Protein AF-A0A7W0SQL6-F1 (afdb_monomer_lite)

Foldseek 3Di:
DDDQKDWPDWDWDQACDPQHNHIKIKTKMQHNNQLQDDQVVLQVLLVVLVNPDDRCPHRQDPSVLVSVQVSVQSNVQVVCVVVVNDGWDKDKDADPDRRMIMIMTD

Sequence (106 aa):
MAEPVRTVELRVLEGPNLYFPRPAVKLTLEIGGWLRAGDEKVAAIAHAAGIRSIDPGARGSEQRVRATARVAVQLTRRIAAAAGTGWLGVRGRTGPEFGHVIVVFP

Secondary structure (DSSP, 8-state):
---SSEEEEEEEE-SS-SS-SS-EEEEEEE-HHHHHS-HHHHHHHHHHTT-S-----STTSHHHHHHHHHHHHHHHHHHHHHTT--S---EEEE-SSTTEEEEEE-

Radius of gyration: 13.84 Å; chains: 1; bounding box: 32×28×38 Å

pLDDT: mean 95.52, std 5.5, range [53.47, 98.62]

Structure (mmCIF, N/CA/C/O backbone):
data_AF-A0A7W0SQL6-F1
#
_entry.id   AF-A0A7W0SQL6-F1
#
loop_
_atom_site.group_PDB
_atom_site.id
_atom_site.type_symbol
_atom_site.label_atom_id
_atom_site.label_alt_id
_atom_site.label_comp_id
_atom_site.label_asym_id
_atom_site.label_entity_id
_atom_site.label_seq_id
_atom_site.pdbx_PDB_ins_code
_atom_site.Cartn_x
_atom_site.Cartn_y
_atom_site.Cartn_z
_atom_site.occupancy
_atom_site.B_iso_or_equiv
_atom_site.auth_seq_id
_atom_site.auth_comp_id
_atom_site.auth_asym_id
_atom_site.auth_atom_id
_atom_site.pdbx_PDB_model_num
ATOM 1 N N . MET A 1 1 ? 16.772 -16.210 -5.082 1.00 53.47 1 MET A N 1
ATOM 2 C CA . MET A 1 1 ? 15.892 -15.220 -5.749 1.00 53.47 1 MET A CA 1
ATOM 3 C C . MET A 1 1 ? 15.551 -14.148 -4.730 1.00 53.47 1 MET A C 1
ATOM 5 O O . MET A 1 1 ? 15.219 -14.521 -3.615 1.00 53.47 1 MET A O 1
ATOM 9 N N . ALA A 1 2 ? 15.680 -12.861 -5.060 1.00 67.94 2 ALA A N 1
ATOM 10 C CA . ALA A 1 2 ? 15.279 -11.792 -4.141 1.00 67.94 2 ALA A CA 1
ATOM 11 C C . ALA A 1 2 ? 13.754 -11.809 -3.940 1.00 67.94 2 ALA A C 1
ATOM 13 O O . ALA A 1 2 ? 13.015 -12.010 -4.909 1.00 67.94 2 ALA A O 1
ATOM 14 N N . GLU A 1 3 ? 13.302 -11.611 -2.703 1.00 86.12 3 GLU A N 1
ATOM 15 C CA . GLU A 1 3 ? 11.882 -11.595 -2.351 1.00 86.12 3 GLU A CA 1
ATOM 16 C C . GLU A 1 3 ? 11.150 -10.497 -3.154 1.00 86.12 3 GLU A C 1
ATOM 18 O O . GLU A 1 3 ? 11.666 -9.382 -3.290 1.00 86.12 3 GLU A O 1
ATOM 23 N N . PRO A 1 4 ? 9.985 -10.782 -3.767 1.00 90.38 4 PRO A N 1
ATOM 24 C CA . PRO A 1 4 ? 9.293 -9.801 -4.605 1.00 90.38 4 PRO A CA 1
ATOM 25 C C . PRO A 1 4 ? 8.767 -8.598 -3.810 1.00 90.38 4 PRO A C 1
ATOM 27 O O . PRO A 1 4 ? 8.642 -7.506 -4.371 1.00 90.38 4 PRO A O 1
ATOM 30 N N . VAL A 1 5 ? 8.461 -8.803 -2.529 1.00 95.88 5 VAL A N 1
ATOM 31 C CA . VAL A 1 5 ? 8.073 -7.781 -1.558 1.00 95.88 5 VAL A CA 1
ATOM 32 C C . VAL A 1 5 ? 8.695 -8.162 -0.224 1.00 95.88 5 VAL A C 1
ATOM 34 O O . VAL A 1 5 ? 8.595 -9.322 0.150 1.00 95.88 5 VAL A O 1
ATOM 37 N N . ARG A 1 6 ? 9.278 -7.209 0.499 1.00 97.00 6 ARG A N 1
ATOM 38 C CA . ARG A 1 6 ? 9.828 -7.431 1.842 1.00 97.00 6 ARG A CA 1
ATOM 39 C C . ARG A 1 6 ? 9.239 -6.428 2.826 1.00 97.00 6 ARG A C 1
ATOM 41 O O . ARG A 1 6 ? 9.096 -5.250 2.502 1.00 97.00 6 ARG A O 1
ATOM 48 N N . THR A 1 7 ? 8.928 -6.869 4.041 1.00 97.50 7 THR A N 1
ATOM 49 C CA . THR A 1 7 ? 8.558 -5.954 5.129 1.00 97.50 7 THR A CA 1
ATOM 50 C C . THR A 1 7 ? 9.798 -5.232 5.641 1.00 97.50 7 THR A C 1
ATOM 52 O O . THR A 1 7 ? 10.735 -5.863 6.124 1.00 97.50 7 THR A O 1
ATOM 55 N N . VAL A 1 8 ? 9.790 -3.904 5.540 1.00 97.69 8 VAL A N 1
ATOM 56 C CA . VAL A 1 8 ? 10.857 -3.033 6.053 1.00 97.69 8 VAL A CA 1
ATOM 57 C C . VAL A 1 8 ? 10.561 -2.634 7.494 1.00 97.69 8 VAL A C 1
ATOM 59 O O . VAL A 1 8 ? 11.436 -2.686 8.348 1.00 97.69 8 VAL A O 1
ATOM 62 N N . GLU A 1 9 ? 9.315 -2.254 7.772 1.00 97.94 9 GLU A N 1
ATOM 63 C CA . GLU A 1 9 ? 8.882 -1.807 9.096 1.00 97.94 9 GLU A CA 1
ATOM 64 C C . GLU A 1 9 ? 7.406 -2.156 9.300 1.00 97.94 9 GLU A C 1
ATOM 66 O O . GLU A 1 9 ? 6.585 -1.916 8.415 1.00 97.94 9 GLU A O 1
ATOM 71 N N . LEU A 1 10 ? 7.062 -2.653 10.486 1.00 98.00 10 LEU A N 1
ATOM 72 C CA . LEU A 1 10 ? 5.690 -2.739 10.974 1.00 98.00 10 LEU A CA 1
ATOM 73 C C . LEU A 1 10 ? 5.635 -2.060 12.339 1.00 98.00 10 LEU A C 1
ATOM 75 O O . LEU A 1 10 ? 6.318 -2.480 13.270 1.00 98.00 10 LEU A O 1
ATOM 79 N N . ARG A 1 11 ? 4.829 -1.006 12.455 1.00 97.88 11 ARG A N 1
ATOM 80 C CA . ARG A 1 11 ? 4.745 -0.204 13.675 1.00 97.88 11 ARG A CA 1
ATOM 81 C C . ARG A 1 11 ? 3.303 0.138 14.022 1.00 97.88 11 ARG A C 1
ATOM 83 O O . ARG A 1 11 ? 2.519 0.485 13.143 1.00 97.88 11 ARG A O 1
ATOM 90 N N . VAL A 1 12 ? 2.993 0.128 15.316 1.00 98.25 12 VAL A N 1
ATOM 91 C CA . VAL A 1 12 ? 1.785 0.754 15.864 1.00 98.25 12 VAL A CA 1
ATOM 92 C C . VAL A 1 12 ? 2.078 2.228 16.153 1.00 98.25 12 VAL A C 1
ATOM 94 O O . VAL A 1 12 ? 3.069 2.581 16.795 1.00 98.25 12 VAL A O 1
ATOM 97 N N . LEU A 1 13 ? 1.244 3.099 15.601 1.00 98.12 13 LEU A N 1
ATOM 98 C CA . LEU A 1 13 ? 1.205 4.524 15.877 1.00 98.12 13 LEU A CA 1
ATOM 99 C C . LEU A 1 13 ? 0.229 4.741 17.029 1.00 98.12 13 LEU A C 1
ATOM 101 O O . LEU A 1 13 ? -0.971 4.528 16.866 1.00 98.12 13 LEU A O 1
ATOM 105 N N . GLU A 1 14 ? 0.756 5.165 18.172 1.00 97.00 14 GLU A N 1
ATOM 106 C CA . GLU A 1 14 ? -0.040 5.495 19.351 1.00 97.00 14 GLU A CA 1
ATOM 107 C C . GLU A 1 14 ? -0.734 6.852 19.172 1.00 97.00 14 GLU A C 1
ATOM 109 O O . GLU A 1 14 ? -0.114 7.828 18.742 1.00 97.00 14 GLU A O 1
ATOM 114 N N . GLY A 1 15 ? -2.023 6.920 19.512 1.00 96.62 15 GLY A N 1
ATOM 115 C CA . GLY A 1 15 ? -2.813 8.154 19.468 1.00 96.62 15 GLY A CA 1
ATOM 116 C C . GLY A 1 15 ? -3.021 8.766 18.067 1.00 96.62 15 GLY A C 1
ATOM 117 O O . GLY A 1 15 ? -2.871 8.093 17.040 1.00 96.62 15 GLY A O 1
ATOM 118 N N . PRO A 1 16 ? -3.433 10.049 18.004 1.00 97.38 16 PRO A N 1
ATOM 119 C CA . PRO A 1 16 ? -3.570 10.791 16.753 1.00 97.38 16 PRO A CA 1
ATOM 120 C C . PRO A 1 16 ? -2.242 10.915 15.997 1.00 97.38 16 PRO A C 1
ATOM 122 O O . PRO A 1 16 ? -1.200 11.214 16.572 1.00 97.38 16 PRO A O 1
ATOM 125 N N . ASN A 1 17 ? -2.285 10.729 14.681 1.00 96.44 17 ASN A N 1
ATOM 126 C CA . ASN A 1 17 ? -1.119 10.758 13.804 1.00 96.44 17 ASN A CA 1
ATOM 127 C C . ASN A 1 17 ? -1.444 11.433 12.462 1.00 96.44 17 ASN A C 1
ATOM 129 O O . ASN A 1 17 ? -2.596 11.744 12.162 1.00 96.44 17 ASN A O 1
ATOM 133 N N . LEU A 1 18 ? -0.419 11.629 11.623 1.00 95.38 18 LEU A N 1
ATOM 134 C CA . LEU A 1 18 ? -0.541 12.281 10.308 1.00 95.38 18 LEU A CA 1
ATOM 135 C C . LEU A 1 18 ? -1.595 11.631 9.396 1.00 95.38 18 LEU A C 1
ATOM 137 O O . LEU A 1 18 ? -2.091 12.250 8.455 1.00 95.38 18 LEU A O 1
ATOM 141 N N . TYR A 1 19 ? -1.914 10.364 9.647 1.00 96.12 19 TYR A N 1
ATOM 142 C CA . TYR A 1 19 ? -2.922 9.639 8.908 1.00 96.12 19 TYR A CA 1
ATOM 143 C C . TYR A 1 19 ? -4.253 9.742 9.658 1.00 96.12 19 TYR A C 1
ATOM 145 O O . TYR A 1 19 ? -5.184 10.388 9.181 1.00 96.12 19 TYR A O 1
ATOM 153 N N . PHE A 1 20 ? -4.394 9.106 10.815 1.00 97.12 20 PHE A N 1
ATOM 154 C CA . PHE A 1 20 ? -5.676 8.959 11.505 1.00 97.12 20 PHE A CA 1
ATOM 155 C C . PHE A 1 20 ? -5.713 9.731 12.832 1.00 97.12 20 PHE A C 1
ATOM 157 O O . PHE A 1 20 ? -4.702 9.787 13.524 1.00 97.12 20 PHE A O 1
ATOM 164 N N . PRO A 1 21 ? -6.880 10.259 13.254 1.00 97.00 21 PRO A N 1
ATOM 165 C CA . PRO A 1 21 ? -7.045 10.919 14.556 1.00 97.00 21 PRO A CA 1
ATOM 166 C C . PRO A 1 21 ? -7.129 9.918 15.731 1.00 97.00 21 PRO A C 1
ATOM 168 O O . PRO A 1 21 ? -7.701 10.217 16.771 1.00 97.00 21 PRO A O 1
ATOM 171 N N . ARG A 1 22 ? -6.630 8.697 15.537 1.00 96.38 22 ARG A N 1
ATOM 172 C CA . ARG A 1 22 ? -6.694 7.553 16.452 1.00 96.38 22 ARG A CA 1
ATOM 173 C C . ARG A 1 22 ? -5.515 6.614 16.159 1.00 96.38 22 ARG A C 1
ATOM 175 O O . ARG A 1 22 ? -4.915 6.780 15.086 1.00 96.38 22 ARG A O 1
ATOM 182 N N . PRO A 1 23 ? -5.223 5.634 17.037 1.00 97.94 23 PRO A N 1
ATOM 183 C CA . PRO A 1 23 ? -4.160 4.668 16.796 1.00 97.94 23 PRO A CA 1
ATOM 184 C C . PRO A 1 23 ? -4.272 3.995 15.427 1.00 97.94 23 PRO A C 1
ATOM 186 O O . PRO A 1 23 ? -5.371 3.857 14.880 1.00 97.94 23 PRO A O 1
ATOM 189 N N . ALA A 1 24 ? -3.127 3.634 14.853 1.00 98.25 24 ALA A N 1
ATOM 190 C CA . ALA A 1 24 ? -3.071 2.999 13.542 1.00 98.25 24 ALA A CA 1
ATOM 191 C C . ALA A 1 24 ? -1.822 2.143 13.355 1.00 98.25 24 ALA A C 1
ATOM 193 O O . ALA A 1 24 ? -0.760 2.444 13.884 1.00 98.25 24 ALA A O 1
ATOM 194 N N . VAL A 1 25 ? -1.916 1.118 12.522 1.00 98.12 25 VAL A N 1
ATOM 195 C CA . VAL A 1 25 ? -0.775 0.347 12.039 1.00 98.12 25 VAL A CA 1
ATOM 196 C C . VAL A 1 25 ? -0.176 1.040 10.819 1.00 98.12 25 VAL A C 1
ATOM 198 O O . VAL A 1 25 ? -0.883 1.352 9.861 1.00 98.12 25 VAL A O 1
ATOM 201 N N . LYS A 1 26 ? 1.142 1.252 10.831 1.00 98.31 26 LYS A N 1
ATOM 202 C CA . LYS A 1 26 ? 1.950 1.678 9.685 1.00 98.31 26 LYS A CA 1
ATOM 203 C C . LYS A 1 26 ? 2.825 0.509 9.239 1.00 98.31 26 LYS A C 1
ATOM 205 O O . LYS A 1 26 ? 3.675 0.040 9.992 1.00 98.31 26 LYS A O 1
ATOM 210 N N . LEU A 1 27 ? 2.640 0.092 7.994 1.00 98.44 27 LEU A N 1
ATOM 211 C CA . LEU A 1 27 ? 3.435 -0.928 7.325 1.00 98.44 27 LEU A CA 1
ATOM 212 C C . LEU A 1 27 ? 4.256 -0.275 6.211 1.00 98.44 27 LEU A C 1
ATOM 214 O O . LEU A 1 27 ? 3.691 0.374 5.330 1.00 98.44 27 LEU A O 1
ATOM 218 N N . THR A 1 28 ? 5.571 -0.466 6.236 1.00 98.38 28 THR A N 1
ATOM 219 C CA . THR A 1 28 ? 6.489 -0.071 5.163 1.00 98.38 28 THR A CA 1
ATOM 220 C C . THR A 1 28 ? 6.987 -1.324 4.451 1.00 98.38 28 THR A C 1
ATOM 222 O O . THR A 1 28 ? 7.497 -2.247 5.089 1.00 98.38 28 THR A O 1
ATOM 225 N N . LEU A 1 29 ? 6.845 -1.351 3.129 1.00 98.31 29 LEU A N 1
ATOM 226 C CA . LEU A 1 29 ? 7.213 -2.464 2.260 1.00 98.31 29 LEU A CA 1
ATOM 227 C C . LEU A 1 29 ? 8.251 -2.021 1.235 1.00 98.31 29 LEU A C 1
ATOM 229 O O . LEU A 1 29 ? 8.081 -0.979 0.606 1.00 98.31 29 LEU A O 1
ATOM 233 N N . GLU A 1 30 ? 9.258 -2.852 1.007 1.00 98.19 30 GLU A N 1
ATOM 234 C CA . GLU A 1 30 ? 10.142 -2.781 -0.151 1.00 98.19 30 GLU A CA 1
ATOM 235 C C . GLU A 1 30 ? 9.522 -3.591 -1.296 1.00 98.19 30 GLU A C 1
ATOM 237 O O . GLU A 1 30 ? 9.101 -4.731 -1.099 1.00 98.19 30 GLU A O 1
ATOM 242 N N . ILE A 1 31 ? 9.435 -3.009 -2.496 1.00 97.75 31 ILE A N 1
ATOM 243 C CA . ILE A 1 31 ? 8.647 -3.550 -3.620 1.00 97.75 31 ILE A CA 1
ATOM 244 C C . ILE A 1 31 ? 9.490 -3.897 -4.856 1.00 97.75 31 ILE A C 1
ATOM 246 O O . ILE A 1 31 ? 9.029 -3.765 -5.993 1.00 97.75 31 ILE A O 1
ATOM 250 N N . GLY A 1 32 ? 10.729 -4.360 -4.669 1.00 96.56 32 GLY A N 1
ATOM 251 C CA . GLY A 1 32 ? 11.665 -4.631 -5.769 1.00 96.56 32 GLY A CA 1
ATOM 252 C C . GLY A 1 32 ? 11.105 -5.537 -6.879 1.00 96.56 32 GLY A C 1
ATOM 253 O O . GLY A 1 32 ? 11.370 -5.311 -8.062 1.00 96.56 32 GLY A O 1
ATOM 254 N N . GLY A 1 33 ? 10.279 -6.531 -6.539 1.00 96.69 33 GLY A N 1
ATOM 255 C CA . GLY A 1 33 ? 9.614 -7.393 -7.521 1.00 96.69 33 GLY A CA 1
ATOM 256 C C . GLY A 1 33 ? 8.604 -6.656 -8.405 1.00 96.69 33 GLY A C 1
ATOM 257 O O . GLY A 1 33 ? 8.518 -6.944 -9.597 1.00 96.69 33 GLY A O 1
ATOM 258 N N . TRP A 1 34 ? 7.889 -5.670 -7.859 1.00 97.12 34 TRP A N 1
ATOM 259 C CA . TRP A 1 34 ? 6.921 -4.852 -8.600 1.00 97.12 34 TRP A CA 1
ATOM 260 C C . TRP A 1 34 ? 7.589 -3.873 -9.556 1.00 97.12 34 TRP A C 1
ATOM 262 O O . TRP A 1 34 ? 7.065 -3.616 -10.638 1.00 97.12 34 TRP A O 1
ATOM 272 N N . LEU A 1 35 ? 8.763 -3.363 -9.180 1.00 97.44 35 LEU A N 1
ATOM 273 C CA . LEU A 1 35 ? 9.545 -2.462 -10.025 1.00 97.44 35 LEU A CA 1
ATOM 274 C C . LEU A 1 35 ? 10.074 -3.156 -11.283 1.00 97.44 35 LEU A C 1
ATOM 276 O O . LEU A 1 35 ? 10.196 -2.514 -12.325 1.00 97.44 35 LEU A O 1
ATOM 280 N N . ARG A 1 36 ? 10.366 -4.459 -11.190 1.00 96.31 36 ARG A N 1
ATOM 281 C CA . ARG A 1 36 ? 10.867 -5.284 -12.302 1.00 96.31 36 ARG A CA 1
ATOM 282 C C . ARG A 1 36 ? 9.760 -5.975 -13.099 1.00 96.31 36 ARG A C 1
ATOM 284 O O . ARG A 1 36 ? 10.014 -6.434 -14.211 1.00 96.31 36 ARG A O 1
ATOM 291 N N . ALA A 1 37 ? 8.559 -6.091 -12.535 1.00 96.25 37 ALA A N 1
ATOM 292 C CA . ALA A 1 37 ? 7.454 -6.803 -13.161 1.00 96.25 37 ALA A CA 1
ATOM 293 C C . ALA A 1 37 ? 7.020 -6.144 -14.481 1.00 96.25 37 ALA A C 1
ATOM 295 O O . ALA A 1 37 ? 6.957 -4.920 -14.599 1.00 96.25 37 ALA A O 1
ATOM 296 N N . GLY A 1 38 ? 6.668 -6.979 -15.462 1.00 96.56 38 GLY A N 1
ATOM 297 C CA . GLY A 1 38 ? 6.054 -6.519 -16.703 1.00 96.56 38 GLY A CA 1
ATOM 298 C C . GLY A 1 38 ? 4.733 -5.788 -16.462 1.00 96.56 38 GLY A C 1
ATOM 299 O O . GLY A 1 38 ? 4.023 -6.051 -15.490 1.00 96.56 38 GLY A O 1
ATOM 300 N N . ASP A 1 39 ? 4.420 -4.854 -17.350 1.00 96.38 39 ASP A N 1
ATOM 301 C CA . ASP A 1 39 ? 3.296 -3.921 -17.232 1.00 96.38 39 ASP A CA 1
ATOM 302 C C . ASP A 1 39 ? 1.965 -4.677 -17.210 1.00 96.38 39 ASP A C 1
ATOM 304 O O . ASP A 1 39 ? 1.157 -4.473 -16.306 1.00 96.38 39 ASP A O 1
ATOM 308 N N . GLU A 1 40 ? 1.814 -5.657 -18.102 1.00 95.56 40 GLU A N 1
ATOM 309 C CA . GLU A 1 40 ? 0.667 -6.568 -18.154 1.00 95.56 40 GLU A CA 1
ATOM 310 C C . GLU A 1 40 ? 0.467 -7.332 -16.843 1.00 95.56 40 GLU A C 1
ATOM 312 O O . GLU A 1 40 ? -0.650 -7.432 -16.342 1.00 95.56 40 GLU A O 1
ATOM 317 N N . LYS A 1 41 ? 1.554 -7.823 -16.231 1.00 95.81 41 LYS A N 1
ATOM 318 C CA . LYS A 1 41 ? 1.483 -8.543 -14.954 1.00 95.81 41 LYS A CA 1
ATOM 319 C C . LYS A 1 41 ? 0.986 -7.630 -13.835 1.00 95.81 41 LYS A C 1
ATOM 321 O O . LYS A 1 41 ? 0.160 -8.048 -13.029 1.00 95.81 41 LYS A O 1
ATOM 326 N N . VAL A 1 42 ? 1.468 -6.390 -13.776 1.00 96.44 42 VAL A N 1
ATOM 327 C CA . VAL A 1 42 ? 1.013 -5.427 -12.762 1.00 96.44 42 VAL A CA 1
ATOM 328 C C . VAL A 1 42 ? -0.438 -5.020 -12.994 1.00 96.44 42 VAL A C 1
ATOM 330 O O . VAL A 1 42 ? -1.202 -4.984 -12.030 1.00 96.44 42 VAL A O 1
ATOM 333 N N . ALA A 1 43 ? -0.845 -4.794 -14.244 1.00 96.00 43 ALA A N 1
ATOM 334 C CA . ALA A 1 43 ? -2.237 -4.522 -14.589 1.00 96.00 43 ALA A CA 1
ATOM 335 C C . ALA A 1 43 ? -3.159 -5.698 -14.214 1.00 96.00 43 ALA A C 1
ATOM 337 O O . ALA A 1 43 ? -4.195 -5.486 -13.586 1.00 96.00 43 ALA A O 1
ATOM 338 N N . ALA A 1 44 ? -2.751 -6.938 -14.502 1.00 95.81 44 ALA A N 1
ATOM 339 C CA . ALA A 1 44 ? -3.505 -8.138 -14.148 1.00 95.81 44 ALA A CA 1
ATOM 340 C C . ALA A 1 44 ? -3.667 -8.299 -12.628 1.00 95.81 44 ALA A C 1
ATOM 342 O O . ALA A 1 44 ? -4.772 -8.560 -12.150 1.00 95.81 44 ALA A O 1
ATOM 343 N N . ILE A 1 45 ? -2.598 -8.089 -11.847 1.00 95.62 45 ILE A N 1
ATOM 344 C CA . ILE A 1 45 ? -2.683 -8.153 -10.380 1.00 95.62 45 ILE A CA 1
ATOM 345 C C . ILE A 1 45 ? -3.566 -7.021 -9.838 1.00 95.62 45 ILE A C 1
ATOM 347 O O . ILE A 1 45 ? -4.376 -7.253 -8.942 1.00 95.62 45 ILE A O 1
ATOM 351 N N . ALA A 1 46 ? -3.459 -5.807 -10.384 1.00 95.94 46 ALA A N 1
ATOM 352 C CA . ALA A 1 46 ? -4.317 -4.692 -9.992 1.00 95.94 46 ALA A CA 1
ATOM 353 C C . ALA A 1 46 ? -5.798 -4.989 -10.277 1.00 95.94 46 ALA A C 1
ATOM 355 O O . ALA A 1 46 ? -6.647 -4.763 -9.412 1.00 95.94 46 ALA A O 1
ATOM 356 N N . HIS A 1 47 ? -6.102 -5.567 -11.440 1.00 96.06 47 HIS A N 1
ATO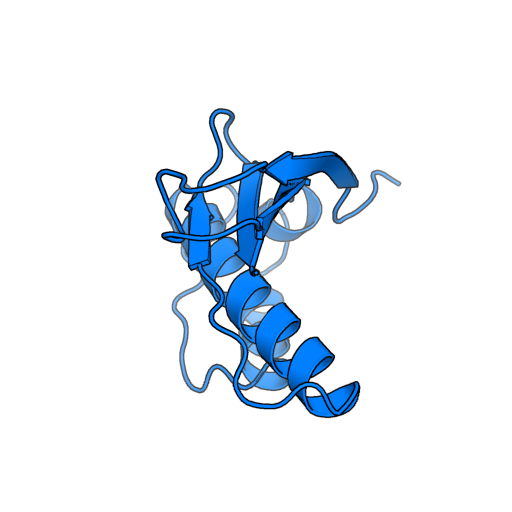M 357 C CA . HIS A 1 47 ? -7.450 -5.999 -11.795 1.00 96.06 47 HIS A CA 1
ATOM 358 C C . HIS A 1 47 ? -7.970 -7.090 -10.849 1.00 96.06 47 HIS A C 1
ATOM 360 O O . HIS A 1 47 ? -9.082 -6.977 -10.336 1.00 96.06 47 HIS A O 1
ATOM 366 N N . ALA A 1 48 ? -7.149 -8.094 -10.524 1.00 94.75 48 ALA A N 1
ATOM 367 C CA . ALA A 1 48 ? -7.488 -9.121 -9.533 1.00 94.75 48 ALA A CA 1
ATOM 368 C C . ALA A 1 48 ? -7.715 -8.531 -8.125 1.00 94.75 48 ALA A C 1
ATOM 370 O O . ALA A 1 48 ? -8.586 -8.985 -7.379 1.00 94.75 48 ALA A O 1
ATOM 371 N N . ALA A 1 49 ? -6.995 -7.460 -7.779 1.00 93.69 49 ALA A N 1
ATOM 372 C CA . ALA A 1 49 ? -7.232 -6.670 -6.574 1.00 93.69 49 ALA A CA 1
ATOM 373 C C . ALA A 1 49 ? -8.500 -5.791 -6.666 1.00 93.69 49 ALA A C 1
ATOM 375 O O . ALA A 1 49 ? -8.893 -5.172 -5.683 1.00 93.69 49 ALA A O 1
ATOM 376 N N . GLY A 1 50 ? -9.200 -5.737 -7.799 1.00 94.19 50 GLY A N 1
ATOM 377 C CA . GLY A 1 50 ? -10.422 -4.948 -7.987 1.00 94.19 50 GLY A CA 1
ATOM 378 C C . GLY A 1 50 ? -10.190 -3.508 -8.454 1.00 94.19 50 GLY A C 1
ATOM 379 O O . GLY A 1 50 ? -11.103 -2.687 -8.373 1.00 94.19 50 GLY A O 1
ATOM 380 N N . ILE A 1 51 ? -8.994 -3.179 -8.946 1.00 96.19 51 ILE A N 1
ATOM 381 C CA . ILE A 1 51 ? -8.726 -1.910 -9.629 1.00 96.19 51 ILE A CA 1
ATOM 382 C C . ILE A 1 51 ? -9.074 -2.087 -11.108 1.00 96.19 51 ILE A C 1
ATOM 384 O O . ILE A 1 51 ? -8.356 -2.756 -11.843 1.00 96.19 51 ILE A O 1
ATOM 388 N N . ARG A 1 52 ? -10.180 -1.475 -11.548 1.00 92.12 52 ARG A N 1
ATOM 389 C CA . ARG A 1 52 ? -10.704 -1.631 -12.921 1.00 92.12 52 ARG A CA 1
ATOM 390 C C . ARG A 1 52 ? -9.751 -1.136 -14.010 1.00 92.12 52 ARG A C 1
ATOM 392 O O . ARG A 1 52 ? -9.712 -1.7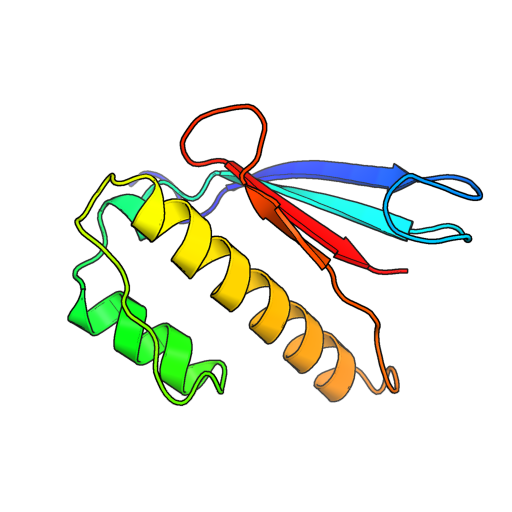11 -15.086 1.00 92.12 52 ARG A O 1
ATOM 399 N N . SER A 1 53 ? -9.021 -0.057 -13.741 1.00 91.69 53 SER A N 1
ATOM 400 C CA . SER A 1 53 ? -8.043 0.512 -14.664 1.00 91.69 53 SER A CA 1
ATOM 401 C C . SER A 1 53 ? -6.891 1.116 -13.874 1.00 91.69 53 SER A C 1
ATOM 403 O O . SER A 1 53 ? -7.101 1.816 -12.878 1.00 91.69 53 SER A O 1
ATOM 405 N N . ILE A 1 54 ? -5.674 0.811 -14.307 1.00 93.75 54 ILE A N 1
ATOM 406 C CA . ILE A 1 54 ? -4.439 1.356 -13.763 1.00 93.75 54 ILE A CA 1
ATOM 407 C C . ILE A 1 54 ? -3.463 1.558 -14.915 1.00 93.75 54 ILE A C 1
ATOM 409 O O . ILE A 1 54 ? -3.345 0.698 -15.781 1.00 93.75 54 ILE A O 1
ATOM 413 N N . ASP A 1 55 ? -2.749 2.678 -14.896 1.00 95.06 55 ASP A N 1
ATOM 414 C CA . ASP A 1 55 ? -1.512 2.829 -15.652 1.00 95.06 55 ASP A CA 1
ATOM 415 C C . ASP A 1 55 ? -0.353 2.413 -14.730 1.00 95.06 55 ASP A C 1
ATOM 417 O O . ASP A 1 55 ? -0.101 3.102 -13.729 1.00 95.06 55 ASP A O 1
ATOM 421 N N . PRO A 1 56 ? 0.323 1.279 -14.999 1.00 94.00 56 PRO A N 1
ATOM 422 C CA . PRO A 1 56 ? 1.448 0.825 -14.192 1.00 94.00 56 PRO A CA 1
ATOM 423 C C . PRO A 1 56 ? 2.651 1.781 -14.225 1.00 94.00 56 PRO A C 1
ATOM 425 O O . PRO A 1 56 ? 3.480 1.713 -13.316 1.00 94.00 56 PRO A O 1
ATOM 428 N N . GLY A 1 57 ? 2.777 2.647 -15.241 1.00 95.88 57 GLY A N 1
ATOM 429 C CA . GLY A 1 57 ? 3.981 3.437 -15.521 1.00 95.88 57 GLY A CA 1
ATOM 430 C C . GLY A 1 57 ? 5.186 2.581 -15.920 1.00 95.88 57 GLY A C 1
ATOM 431 O O . GLY A 1 57 ? 5.169 1.369 -15.751 1.00 95.88 57 GLY A O 1
ATOM 432 N N . ALA A 1 58 ? 6.279 3.175 -16.403 1.00 96.44 58 ALA A N 1
ATOM 433 C CA . ALA A 1 58 ? 7.460 2.408 -16.824 1.00 96.44 58 ALA A CA 1
ATOM 434 C C . ALA A 1 58 ? 8.087 1.583 -15.677 1.00 96.44 58 ALA A C 1
ATOM 436 O O . ALA A 1 58 ? 7.994 1.950 -14.499 1.00 96.44 58 ALA A O 1
ATOM 437 N N . ARG A 1 59 ? 8.755 0.470 -16.006 1.00 97.12 59 ARG A N 1
ATOM 438 C CA . ARG A 1 59 ? 9.509 -0.342 -15.030 1.00 97.12 59 ARG A CA 1
ATOM 439 C C . ARG A 1 59 ? 10.548 0.515 -14.307 1.00 97.12 59 ARG A C 1
ATOM 441 O O . ARG A 1 59 ? 11.188 1.359 -14.924 1.00 97.12 59 ARG A O 1
ATOM 448 N N . GLY A 1 60 ? 10.695 0.312 -13.000 1.00 96.38 60 GLY A N 1
ATOM 449 C CA . GLY A 1 60 ? 11.624 1.097 -12.178 1.00 96.38 60 GLY A CA 1
ATOM 450 C C . GLY A 1 60 ? 11.317 2.599 -12.094 1.00 96.38 60 GLY A C 1
ATOM 451 O O . GLY A 1 60 ? 12.181 3.354 -11.672 1.00 96.38 60 GLY A O 1
ATOM 452 N N . SER A 1 61 ? 10.119 3.054 -12.480 1.00 97.62 61 SER A N 1
ATOM 453 C CA . SER A 1 61 ? 9.743 4.469 -12.379 1.00 97.62 61 SER A CA 1
ATOM 454 C C . SER A 1 61 ? 9.046 4.808 -11.060 1.00 97.62 61 SER A C 1
ATOM 456 O O . SER A 1 61 ? 8.405 3.969 -10.425 1.00 97.62 61 SER A O 1
ATOM 458 N N . GLU A 1 62 ? 9.052 6.090 -10.707 1.00 97.12 62 GLU A N 1
ATOM 459 C CA . GLU A 1 62 ? 8.231 6.638 -9.618 1.00 97.12 62 GLU A CA 1
ATOM 460 C C . GLU A 1 62 ? 6.728 6.389 -9.820 1.00 97.12 62 GLU A C 1
ATOM 462 O O . GLU A 1 62 ? 5.965 6.189 -8.871 1.00 97.12 62 GLU A O 1
ATOM 467 N N . GLN A 1 63 ? 6.273 6.355 -11.075 1.00 97.19 63 GLN A N 1
ATOM 468 C CA . GLN A 1 63 ? 4.889 6.013 -11.382 1.00 97.19 63 GLN A CA 1
ATOM 469 C C . GLN A 1 63 ? 4.577 4.560 -11.014 1.00 97.19 63 GLN A C 1
ATOM 471 O O . GLN A 1 63 ? 3.508 4.308 -10.456 1.00 97.19 63 GLN A O 1
ATOM 476 N N . ARG A 1 64 ? 5.524 3.634 -11.214 1.00 97.88 64 ARG A N 1
ATOM 477 C CA . ARG A 1 64 ? 5.395 2.239 -10.776 1.00 97.88 64 ARG A CA 1
ATOM 478 C C . ARG A 1 64 ? 5.299 2.118 -9.260 1.00 97.88 64 ARG A C 1
ATOM 480 O O . ARG A 1 64 ? 4.484 1.331 -8.773 1.00 97.88 64 ARG A O 1
ATOM 487 N N . VAL A 1 65 ? 6.055 2.922 -8.509 1.00 98.06 65 VAL A N 1
ATOM 488 C CA . VAL A 1 65 ? 5.939 2.980 -7.039 1.00 98.06 65 VAL A CA 1
ATOM 489 C C . VAL A 1 65 ? 4.537 3.450 -6.639 1.00 98.06 65 VAL A C 1
ATOM 491 O O . VAL A 1 65 ? 3.862 2.791 -5.847 1.00 98.06 65 VAL A O 1
ATOM 494 N N . ARG A 1 66 ? 4.039 4.537 -7.246 1.00 97.44 66 ARG A N 1
ATOM 495 C CA . ARG A 1 66 ? 2.681 5.053 -6.985 1.00 97.44 66 ARG A CA 1
ATOM 496 C C . ARG A 1 66 ? 1.584 4.053 -7.354 1.00 97.44 66 ARG A C 1
ATOM 498 O O . ARG A 1 66 ? 0.631 3.893 -6.592 1.00 97.44 66 ARG A O 1
ATOM 505 N N . ALA A 1 67 ? 1.704 3.384 -8.499 1.00 97.19 67 ALA A N 1
ATOM 506 C CA . ALA A 1 67 ? 0.773 2.346 -8.931 1.00 97.19 67 ALA A CA 1
ATOM 507 C C . ALA A 1 67 ? 0.745 1.188 -7.922 1.00 97.19 67 ALA A C 1
ATOM 509 O O . ALA A 1 67 ? -0.326 0.786 -7.468 1.00 97.19 67 ALA A O 1
ATOM 510 N N . THR A 1 68 ? 1.918 0.732 -7.483 1.00 97.75 68 THR A N 1
ATOM 511 C CA . THR A 1 68 ? 2.046 -0.330 -6.476 1.00 97.75 68 THR A CA 1
ATOM 512 C C . THR A 1 68 ? 1.445 0.086 -5.130 1.00 97.75 68 THR A C 1
ATOM 514 O O . THR A 1 68 ? 0.734 -0.70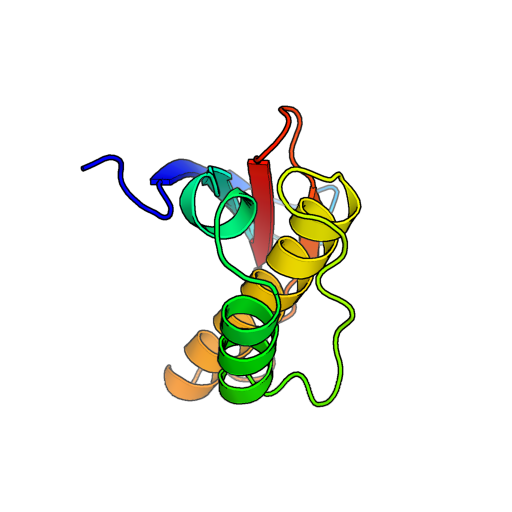4 -4.513 1.00 97.75 68 THR A O 1
ATOM 517 N N . ALA A 1 69 ? 1.620 1.342 -4.702 1.00 97.88 69 ALA A N 1
ATOM 518 C CA . ALA A 1 69 ? 0.979 1.863 -3.492 1.00 97.88 69 ALA A CA 1
ATOM 519 C C . ALA A 1 69 ? -0.558 1.823 -3.568 1.00 97.88 69 ALA A C 1
ATOM 521 O O . ALA A 1 69 ? -1.217 1.471 -2.589 1.00 97.88 69 ALA A O 1
ATOM 522 N N . ARG A 1 70 ? -1.145 2.128 -4.735 1.00 97.50 70 ARG A N 1
ATOM 523 C CA . ARG A 1 70 ? -2.600 2.011 -4.954 1.00 97.50 70 ARG A CA 1
ATOM 524 C C . ARG A 1 70 ? -3.071 0.560 -4.864 1.00 97.50 70 ARG A C 1
ATOM 526 O O . ARG A 1 70 ? -4.100 0.300 -4.243 1.00 97.50 70 ARG A O 1
ATOM 533 N N . VAL A 1 71 ? -2.311 -0.374 -5.441 1.00 97.69 71 VAL A N 1
ATOM 534 C CA . VAL A 1 71 ? -2.607 -1.811 -5.343 1.00 97.69 71 VAL A CA 1
ATOM 535 C C . VAL A 1 71 ? -2.542 -2.282 -3.892 1.00 97.69 71 VAL A C 1
ATOM 537 O O . VAL A 1 71 ? -3.473 -2.939 -3.434 1.00 97.69 71 VAL A O 1
ATOM 540 N N . ALA A 1 72 ? -1.509 -1.890 -3.143 1.00 97.56 72 ALA A N 1
ATOM 541 C CA . ALA A 1 72 ? -1.357 -2.255 -1.738 1.00 97.56 72 ALA A CA 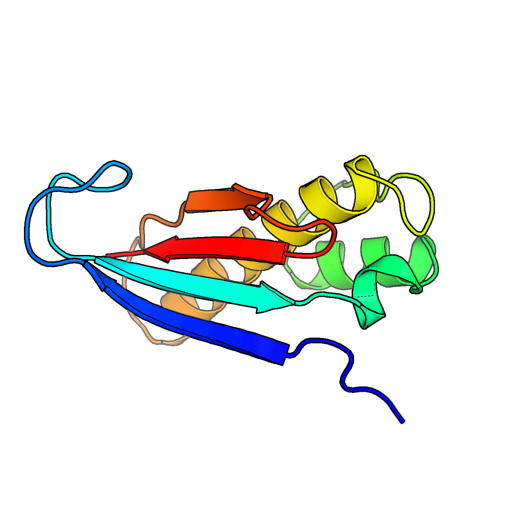1
ATOM 542 C C . ALA A 1 72 ? -2.545 -1.771 -0.885 1.00 97.56 72 ALA A C 1
ATOM 544 O O . ALA A 1 72 ? -3.125 -2.558 -0.143 1.00 97.56 72 ALA A O 1
ATOM 545 N N . VAL A 1 73 ? -2.991 -0.520 -1.069 1.00 97.94 73 VAL A N 1
ATOM 546 C CA . VAL A 1 73 ? -4.197 0.013 -0.402 1.00 97.94 73 VAL A CA 1
ATOM 547 C C . VAL A 1 73 ? -5.430 -0.832 -0.704 1.00 97.94 73 VAL A C 1
ATOM 549 O O . VAL A 1 73 ? -6.194 -1.166 0.203 1.00 97.94 73 VAL A O 1
ATOM 552 N N . GLN A 1 74 ? -5.643 -1.164 -1.976 1.00 97.38 74 GLN A N 1
ATOM 553 C CA . GLN A 1 74 ? -6.816 -1.922 -2.388 1.00 97.38 74 GLN A CA 1
ATOM 554 C C . GLN A 1 74 ? -6.785 -3.359 -1.846 1.00 97.38 74 GLN A C 1
ATOM 556 O O . GLN A 1 74 ? -7.812 -3.864 -1.389 1.00 97.38 74 GLN A O 1
ATOM 561 N N . LEU A 1 75 ? -5.617 -4.003 -1.849 1.00 96.44 75 LEU A N 1
ATOM 562 C CA . LEU A 1 75 ? -5.436 -5.329 -1.265 1.00 96.44 75 LEU A CA 1
ATOM 563 C C . LEU A 1 75 ? -5.705 -5.319 0.241 1.00 96.44 75 LEU A C 1
ATOM 565 O O . LEU A 1 75 ? -6.466 -6.161 0.709 1.00 96.44 75 LEU A O 1
ATOM 569 N N . THR A 1 76 ? -5.185 -4.341 0.988 1.00 96.88 76 THR A N 1
ATOM 570 C CA . THR A 1 76 ? -5.467 -4.213 2.428 1.00 96.88 76 THR A CA 1
ATOM 571 C C . THR A 1 76 ? -6.963 -4.064 2.697 1.00 96.88 76 THR A C 1
ATOM 573 O O . THR A 1 76 ? -7.489 -4.742 3.573 1.00 96.88 76 THR A O 1
ATOM 576 N N . ARG A 1 77 ? -7.684 -3.251 1.910 1.00 96.69 77 ARG A N 1
ATOM 577 C CA . ARG A 1 77 ? -9.150 -3.126 2.036 1.00 96.69 77 ARG A CA 1
ATOM 578 C C . ARG A 1 77 ? -9.875 -4.447 1.786 1.00 96.69 77 ARG A C 1
ATOM 580 O O . ARG A 1 77 ? -10.838 -4.752 2.480 1.00 96.69 77 ARG A O 1
ATOM 587 N N . ARG A 1 78 ? -9.427 -5.231 0.803 1.00 95.31 78 ARG A N 1
ATOM 588 C CA . ARG A 1 78 ? -10.024 -6.540 0.495 1.00 95.31 78 ARG A CA 1
ATOM 589 C C . ARG A 1 78 ? -9.751 -7.573 1.576 1.00 95.31 78 ARG A C 1
ATOM 591 O O . ARG A 1 78 ? -10.665 -8.306 1.927 1.00 95.31 78 ARG A O 1
ATOM 598 N N . ILE A 1 79 ? -8.528 -7.612 2.100 1.00 95.25 79 ILE A N 1
ATOM 599 C CA . ILE A 1 79 ? -8.166 -8.480 3.226 1.00 95.25 79 ILE A CA 1
ATOM 600 C C . ILE A 1 79 ? -9.021 -8.124 4.443 1.00 95.25 79 ILE A C 1
ATOM 602 O O . ILE A 1 79 ? -9.606 -9.012 5.048 1.00 95.25 79 ILE A O 1
ATOM 606 N N . ALA A 1 80 ? -9.163 -6.833 4.746 1.00 95.31 80 ALA A N 1
ATOM 607 C CA . ALA A 1 80 ? -10.004 -6.344 5.832 1.00 95.31 80 ALA A CA 1
ATOM 608 C C . ALA A 1 80 ? -11.470 -6.794 5.678 1.00 95.31 80 ALA A C 1
ATOM 610 O O . ALA A 1 80 ? -12.030 -7.402 6.591 1.00 95.31 80 ALA A O 1
ATOM 611 N N . ALA A 1 81 ? -12.065 -6.574 4.501 1.00 94.19 81 ALA A N 1
ATOM 612 C CA . ALA A 1 81 ? -13.431 -7.008 4.217 1.00 94.19 81 ALA A CA 1
ATOM 613 C C . ALA A 1 81 ? -13.594 -8.537 4.329 1.00 94.19 81 ALA A C 1
ATOM 615 O O . ALA A 1 81 ? -14.561 -9.013 4.917 1.00 94.19 81 ALA A O 1
ATOM 616 N N . ALA A 1 82 ? -12.635 -9.311 3.810 1.00 95.25 82 ALA A N 1
ATOM 617 C CA . ALA A 1 82 ? -12.640 -10.772 3.911 1.00 95.25 82 ALA A CA 1
ATOM 618 C C . ALA A 1 82 ? -12.461 -11.270 5.356 1.00 95.25 82 ALA A C 1
ATOM 620 O O . ALA A 1 82 ? -12.978 -12.326 5.706 1.00 95.25 82 ALA A O 1
ATOM 621 N N . ALA A 1 83 ? -11.771 -10.500 6.199 1.00 95.75 83 ALA A N 1
ATOM 622 C CA . ALA A 1 83 ? -11.603 -10.775 7.623 1.00 95.75 83 ALA A CA 1
ATOM 623 C C . ALA A 1 83 ? -12.828 -10.380 8.473 1.00 95.75 83 ALA A C 1
ATOM 625 O O . ALA A 1 83 ? -12.780 -10.491 9.695 1.00 95.75 83 ALA A O 1
ATOM 626 N N . GLY A 1 84 ? -13.912 -9.883 7.864 1.00 94.56 84 GLY A N 1
ATOM 627 C CA . GLY A 1 84 ? -15.118 -9.464 8.585 1.00 94.56 84 GLY A CA 1
ATOM 628 C C . GLY A 1 84 ? -14.963 -8.148 9.349 1.00 94.56 84 GLY A C 1
ATOM 629 O O . GLY A 1 84 ? -15.889 -7.721 10.038 1.00 94.56 84 GLY A O 1
ATOM 630 N N . THR A 1 85 ? -13.823 -7.464 9.207 1.00 87.44 85 THR A N 1
ATOM 631 C CA . THR A 1 85 ? -13.741 -6.060 9.609 1.00 87.44 85 THR A CA 1
ATOM 632 C C . THR A 1 85 ? -14.612 -5.269 8.638 1.00 87.44 85 THR A C 1
ATOM 634 O O . THR A 1 85 ? -14.569 -5.511 7.432 1.00 87.44 85 THR A O 1
ATOM 637 N N . GLY A 1 86 ? -15.472 -4.391 9.159 1.00 85.12 86 GLY A N 1
ATOM 638 C CA . GLY A 1 86 ? -16.362 -3.577 8.335 1.00 85.12 86 GLY A CA 1
ATOM 639 C C . GLY A 1 86 ? -15.592 -2.597 7.442 1.00 85.12 86 GLY A C 1
ATOM 640 O O . GLY A 1 86 ? -14.519 -2.875 6.910 1.00 85.12 86 GLY A O 1
ATOM 641 N N . TRP A 1 87 ? -16.119 -1.392 7.256 1.00 88.38 87 TRP A N 1
ATOM 642 C CA . TRP A 1 87 ? -15.388 -0.394 6.479 1.00 88.38 87 TRP A CA 1
ATOM 643 C C . TRP A 1 87 ? -14.064 -0.005 7.170 1.00 88.38 87 TRP A C 1
ATOM 645 O O . TRP A 1 87 ? -14.071 0.630 8.224 1.00 88.38 87 TRP A O 1
ATOM 655 N N . LEU A 1 88 ? -12.926 -0.362 6.557 1.00 94.19 88 LEU A N 1
ATOM 656 C CA . LEU A 1 88 ? -11.587 0.000 7.029 1.00 94.19 88 LEU A CA 1
ATOM 657 C C . LEU A 1 88 ? -11.010 1.159 6.208 1.00 94.19 88 LEU A C 1
ATOM 659 O O . LEU A 1 88 ? -10.780 1.056 4.997 1.00 94.19 88 LEU A O 1
ATOM 663 N N . GLY A 1 89 ? -10.715 2.270 6.881 1.00 96.00 89 GLY A N 1
ATOM 664 C CA . GLY A 1 89 ? -9.976 3.372 6.275 1.00 96.00 89 GLY A CA 1
ATOM 665 C C . GLY A 1 89 ? -8.526 2.963 6.018 1.00 96.00 89 GLY A C 1
ATOM 666 O O . GLY A 1 89 ? -7.781 2.745 6.960 1.00 96.00 89 GLY A O 1
ATOM 667 N N . VAL A 1 90 ? -8.100 2.912 4.756 1.00 98.19 90 VAL A N 1
ATOM 668 C CA . VAL A 1 90 ? -6.708 2.595 4.382 1.00 98.19 90 VAL A CA 1
ATOM 669 C C . VAL A 1 90 ? -6.120 3.744 3.573 1.00 98.19 90 VAL A C 1
ATOM 671 O O . VAL A 1 90 ? -6.748 4.2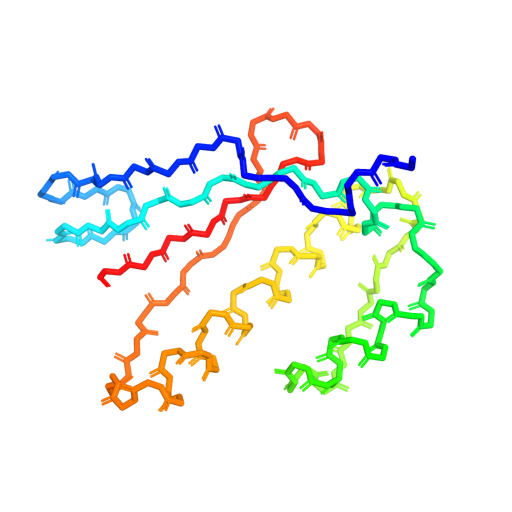07 2.611 1.00 98.19 90 VAL A O 1
ATOM 674 N N . ARG A 1 91 ? -4.917 4.188 3.951 1.00 98.12 91 ARG A N 1
ATOM 675 C CA . ARG A 1 91 ? -4.117 5.193 3.240 1.00 98.12 91 ARG A CA 1
ATOM 676 C C . ARG A 1 91 ? -2.819 4.579 2.733 1.00 98.12 91 ARG A C 1
ATOM 678 O O . ARG A 1 91 ? -2.207 3.786 3.435 1.00 98.12 91 ARG A O 1
ATOM 685 N N . GLY A 1 92 ? -2.392 4.977 1.539 1.00 97.69 92 GLY A N 1
ATOM 686 C CA . GLY A 1 92 ? -1.127 4.546 0.947 1.00 97.69 92 GLY A CA 1
ATOM 687 C C . GLY A 1 92 ? -0.314 5.729 0.451 1.00 97.69 92 GLY A C 1
ATOM 688 O O . GLY A 1 92 ? -0.889 6.718 -0.010 1.00 97.69 92 GLY A O 1
ATOM 689 N N . ARG A 1 93 ? 1.011 5.635 0.558 1.00 96.62 93 ARG A N 1
ATOM 690 C CA . ARG A 1 93 ? 1.970 6.631 0.063 1.00 96.62 93 ARG A CA 1
ATOM 691 C C . ARG A 1 93 ? 3.232 5.945 -0.456 1.00 96.62 93 ARG A C 1
ATOM 693 O O . ARG A 1 93 ? 3.493 4.788 -0.129 1.00 96.62 93 ARG A O 1
ATOM 700 N N . THR A 1 94 ? 4.015 6.666 -1.249 1.00 97.38 94 THR A N 1
ATOM 701 C CA . THR A 1 94 ? 5.416 6.304 -1.489 1.00 97.38 94 THR A CA 1
ATOM 702 C C . THR A 1 94 ? 6.205 6.471 -0.185 1.00 97.38 94 THR A C 1
ATOM 704 O O . THR A 1 94 ? 5.854 7.303 0.658 1.00 97.38 94 THR A O 1
ATOM 707 N N . GLY A 1 95 ? 7.209 5.625 0.022 1.00 94.62 95 GLY A N 1
ATOM 708 C CA . GLY A 1 95 ? 8.077 5.659 1.195 1.00 94.62 95 GLY A CA 1
ATOM 709 C C . GLY A 1 95 ? 9.254 6.631 1.048 1.00 94.62 95 GLY A C 1
ATOM 710 O O . GLY A 1 95 ? 9.365 7.306 0.026 1.00 94.62 95 GLY A O 1
ATOM 711 N N . PRO A 1 96 ? 10.116 6.722 2.078 1.00 92.12 96 PRO A N 1
ATOM 712 C CA . PRO A 1 96 ? 11.261 7.635 2.091 1.00 92.12 96 PRO A CA 1
ATOM 713 C C . PRO A 1 96 ? 12.384 7.216 1.133 1.00 92.12 96 PRO A C 1
ATOM 715 O O . PRO A 1 96 ? 13.117 8.073 0.654 1.00 92.12 96 PRO A O 1
ATOM 718 N N . GLU A 1 97 ? 12.509 5.920 0.843 1.00 96.38 97 GLU A N 1
ATOM 719 C CA . GLU A 1 97 ? 13.466 5.400 -0.134 1.00 96.38 97 GLU A CA 1
ATOM 720 C C . GLU A 1 97 ? 12.734 4.966 -1.402 1.00 96.38 97 GLU A C 1
ATOM 722 O O . GLU A 1 97 ? 11.565 4.555 -1.370 1.00 96.38 97 GLU A O 1
ATOM 727 N N . PHE A 1 98 ? 13.430 5.048 -2.534 1.00 97.06 98 PHE A N 1
ATOM 728 C CA . PHE A 1 98 ? 12.885 4.581 -3.797 1.00 97.06 98 PHE A CA 1
ATOM 729 C C . PHE A 1 98 ? 12.554 3.086 -3.714 1.00 97.06 98 PHE A C 1
ATOM 731 O O . PHE A 1 98 ? 13.353 2.276 -3.254 1.00 97.06 98 PHE A O 1
ATOM 738 N N . GLY A 1 99 ? 11.358 2.713 -4.168 1.00 97.38 99 GLY A N 1
ATOM 739 C CA . GLY A 1 99 ? 10.878 1.339 -4.037 1.00 97.38 99 GLY A CA 1
ATOM 740 C C . GLY A 1 99 ? 10.330 0.992 -2.655 1.00 97.38 99 GLY A C 1
ATOM 741 O O . GLY A 1 99 ? 10.017 -0.175 -2.427 1.00 97.38 99 GLY A O 1
ATOM 742 N N . HIS A 1 100 ? 10.147 1.971 -1.764 1.00 98.31 100 HIS A N 1
ATOM 743 C CA . HIS A 1 100 ? 9.334 1.801 -0.565 1.00 98.31 100 HIS A CA 1
ATOM 744 C C . HIS A 1 100 ? 7.892 2.259 -0.792 1.00 98.31 100 HIS A C 1
ATOM 746 O O . HIS A 1 100 ? 7.612 3.275 -1.434 1.00 98.31 100 HIS A O 1
ATOM 752 N N . VAL A 1 101 ? 6.957 1.515 -0.213 1.00 98.44 101 VAL A N 1
ATOM 753 C CA . VAL A 1 101 ? 5.534 1.849 -0.139 1.00 98.44 101 VAL A CA 1
ATOM 754 C C . VAL A 1 101 ? 5.105 1.790 1.317 1.00 98.44 101 VAL A C 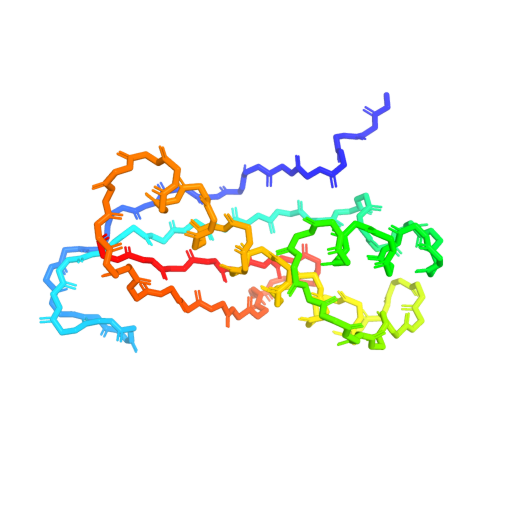1
ATOM 756 O O . VAL A 1 101 ? 5.436 0.847 2.028 1.00 98.44 101 VAL A O 1
ATOM 759 N N . ILE A 1 102 ? 4.341 2.788 1.752 1.00 98.56 102 ILE A N 1
ATOM 760 C CA . ILE A 1 102 ? 3.752 2.835 3.089 1.00 98.56 102 ILE A CA 1
ATOM 761 C C . ILE A 1 102 ? 2.249 2.605 2.966 1.00 98.56 102 ILE A C 1
ATOM 763 O O . ILE A 1 102 ? 1.584 3.280 2.178 1.00 98.56 102 ILE A O 1
ATOM 767 N N . VAL A 1 103 ? 1.710 1.703 3.783 1.00 98.56 103 VAL A N 1
ATOM 768 C CA . VAL A 1 103 ? 0.272 1.481 3.969 1.00 98.56 103 VAL A CA 1
ATOM 769 C C . VAL A 1 103 ? -0.075 1.706 5.435 1.00 98.56 103 VAL A C 1
ATOM 771 O O . VAL A 1 103 ? 0.604 1.195 6.322 1.00 98.56 103 VAL A O 1
ATOM 774 N N . VAL A 1 104 ? -1.123 2.488 5.693 1.00 98.62 104 VAL A N 1
ATOM 775 C CA . VAL A 1 104 ? -1.569 2.830 7.048 1.00 98.62 104 VAL A CA 1
ATOM 776 C C . VAL A 1 104 ? -3.062 2.582 7.193 1.00 98.62 104 VAL A C 1
ATOM 778 O O . VAL A 1 104 ? -3.849 3.035 6.353 1.00 98.62 104 VAL A O 1
ATOM 781 N N . PHE A 1 105 ? -3.450 1.907 8.269 1.00 97.94 105 PHE A N 1
ATOM 782 C CA . PHE A 1 105 ? -4.839 1.597 8.605 1.00 97.94 105 PHE A CA 1
ATOM 783 C C . PHE A 1 105 ? -5.033 1.560 10.130 1.00 97.94 105 PHE A C 1
ATOM 785 O O . PHE A 1 105 ? -4.080 1.250 10.838 1.00 97.94 105 PHE A O 1
ATOM 792 N N . PRO A 1 106 ? -6.212 1.949 10.640 1.00 95.06 106 PRO A N 1
ATOM 793 C CA . PRO A 1 106 ? -6.529 1.933 12.063 1.00 95.06 106 PRO A CA 1
ATOM 794 C C . PRO A 1 106 ? -6.834 0.537 12.602 1.00 95.06 106 PRO A C 1
ATOM 796 O O . PRO A 1 106 ? -7.159 -0.350 11.782 1.00 95.06 106 PRO A O 1
#